Protein AF-A0A5B6UVY0-F1 (afdb_monomer_lite)

InterPro domains:
  IPR007206 Protein HGH1 C-terminal [PF04064] (28-74)
  IPR039717 Protein Hgh1 [PTHR13387] (1-74)

Sequence (75 aa):
MPLELGSALSIDREPVKDPEIRVQALEAIYLIALQEAGRRALWSVNGPRILQVGYEDEEDPKVLEAYEQIGSLIR

Radius of gyration: 13.6 Å; chains: 1; bounding box: 28×31×29 Å

Organism: NCBI:txid47621

Structure (mmCIF, N/CA/C/O backbone):
data_AF-A0A5B6UVY0-F1
#
_entry.id   AF-A0A5B6UVY0-F1
#
loop_
_atom_site.group_PDB
_atom_site.id
_atom_site.type_symbol
_atom_site.label_atom_id
_atom_site.label_alt_id
_atom_site.label_comp_id
_atom_site.label_asym_id
_atom_site.label_entity_id
_atom_site.label_seq_id
_atom_site.pdbx_PDB_ins_code
_atom_site.Cartn_x
_atom_site.Cartn_y
_atom_site.Cartn_z
_atom_site.occupancy
_atom_site.B_iso_or_equiv
_atom_site.auth_seq_id
_atom_site.auth_comp_id
_atom_site.auth_asym_id
_atom_site.auth_atom_id
_atom_site.pdbx_PDB_model_num
ATOM 1 N N . MET A 1 1 ? -13.774 -18.092 -2.583 1.00 62.50 1 MET A N 1
ATOM 2 C CA . MET A 1 1 ? -14.216 -17.675 -3.932 1.00 62.50 1 MET A CA 1
ATOM 3 C C . MET A 1 1 ? -14.646 -18.927 -4.697 1.00 62.50 1 MET A C 1
ATOM 5 O O . MET A 1 1 ? -13.982 -19.940 -4.502 1.00 62.50 1 MET A O 1
ATOM 9 N N . PRO A 1 2 ? -15.743 -18.915 -5.480 1.00 75.62 2 PRO A N 1
ATOM 10 C CA . PRO A 1 2 ? -16.137 -20.056 -6.315 1.00 75.62 2 PRO A CA 1
ATOM 11 C C . PRO A 1 2 ? -15.004 -20.482 -7.256 1.00 75.62 2 PRO A C 1
ATOM 13 O O . PRO A 1 2 ? -14.377 -19.622 -7.873 1.00 75.62 2 PRO A O 1
ATOM 16 N N . LEU A 1 3 ? -14.753 -21.789 -7.370 1.00 68.19 3 LEU A N 1
ATOM 17 C CA . LEU A 1 3 ? -13.664 -22.346 -8.191 1.00 68.19 3 LEU A CA 1
ATOM 18 C C . LEU A 1 3 ? -13.787 -21.947 -9.671 1.00 68.19 3 LEU A C 1
ATOM 20 O O . LEU A 1 3 ? -12.785 -21.651 -10.314 1.00 68.19 3 LEU A O 1
ATOM 24 N N . GLU A 1 4 ? -15.023 -21.825 -10.156 1.00 71.94 4 GLU A N 1
ATOM 25 C CA . GLU A 1 4 ? -15.373 -21.411 -11.521 1.00 71.94 4 GLU A CA 1
ATOM 26 C C . GLU A 1 4 ? -14.863 -20.006 -11.903 1.00 71.94 4 GLU A C 1
ATOM 28 O O . GLU A 1 4 ? -14.712 -19.699 -13.081 1.00 71.94 4 GLU A O 1
ATOM 33 N N . LEU A 1 5 ? -14.583 -19.134 -10.924 1.00 63.91 5 LEU A N 1
ATOM 34 C CA . LEU A 1 5 ? -14.066 -17.782 -11.180 1.00 63.91 5 LEU A CA 1
ATOM 35 C C . LEU A 1 5 ? -12.539 -17.735 -11.272 1.00 63.91 5 LEU A C 1
ATOM 37 O O . LEU A 1 5 ? -11.996 -16.760 -11.787 1.00 63.91 5 LEU A O 1
ATOM 41 N N . GLY A 1 6 ? -11.842 -18.763 -10.779 1.00 64.81 6 GLY A N 1
ATOM 42 C CA . GLY A 1 6 ? -10.380 -18.797 -10.782 1.00 64.81 6 GLY A CA 1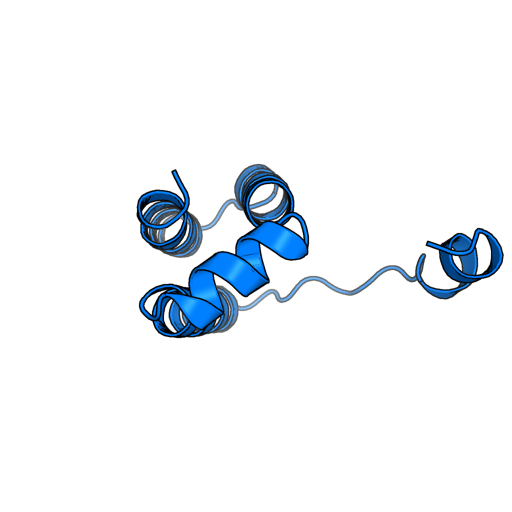
ATOM 43 C C . GLY A 1 6 ? -9.804 -18.759 -12.196 1.00 64.81 6 GLY A C 1
ATOM 44 O O . GLY A 1 6 ? -8.865 -18.015 -12.445 1.00 64.81 6 GLY A O 1
ATOM 45 N N . SER A 1 7 ? -10.409 -19.485 -13.140 1.00 63.97 7 SER A N 1
ATOM 46 C CA . SER A 1 7 ? -9.994 -19.497 -14.550 1.00 63.97 7 SER A CA 1
ATOM 47 C C . SER A 1 7 ? -10.411 -18.231 -15.303 1.00 63.97 7 SER A C 1
ATOM 49 O O . SER A 1 7 ? -9.616 -17.687 -16.063 1.00 63.97 7 SER A O 1
ATOM 51 N N . ALA A 1 8 ? -11.624 -17.721 -15.063 1.00 68.00 8 ALA A N 1
ATOM 52 C CA . ALA A 1 8 ? -12.139 -16.523 -15.731 1.00 68.00 8 ALA A CA 1
ATOM 53 C C . ALA A 1 8 ? -11.391 -15.235 -15.334 1.00 68.00 8 ALA A C 1
ATOM 55 O O . ALA A 1 8 ? -11.313 -14.297 -16.124 1.00 68.00 8 ALA A O 1
ATOM 56 N N . LEU A 1 9 ? -10.841 -15.184 -14.116 1.00 67.81 9 LEU A N 1
ATOM 57 C CA . LEU A 1 9 ? -10.062 -14.048 -13.612 1.00 67.81 9 LEU A CA 1
ATOM 58 C C . LEU A 1 9 ? -8.552 -14.194 -13.838 1.00 67.81 9 LEU A C 1
ATOM 60 O O . LEU A 1 9 ? -7.822 -13.232 -13.608 1.00 67.81 9 LEU A O 1
ATOM 64 N N . SER A 1 10 ? -8.089 -15.352 -14.316 1.00 69.75 10 SER A N 1
ATOM 65 C CA . SER A 1 10 ? -6.680 -15.634 -14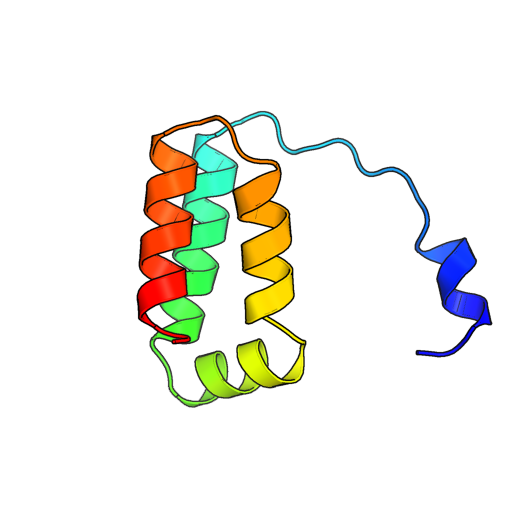.622 1.00 69.75 10 SER A CA 1
ATOM 66 C C . SER A 1 10 ? -6.259 -15.064 -15.982 1.00 69.75 10 SER A C 1
ATOM 68 O O . SER A 1 10 ? -5.583 -15.728 -16.767 1.00 69.75 10 SER A O 1
ATOM 70 N N . ILE A 1 11 ? -6.694 -13.840 -16.275 1.00 76.75 11 ILE A N 1
ATOM 71 C CA . ILE A 1 11 ? -6.227 -13.085 -17.434 1.00 76.75 11 ILE A CA 1
ATOM 72 C C . ILE A 1 11 ? -4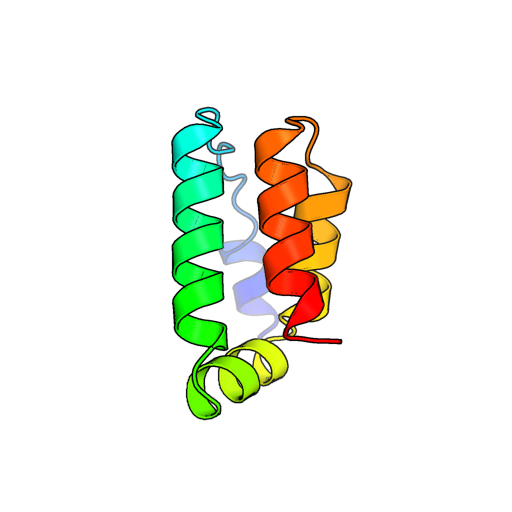.947 -12.349 -17.059 1.00 76.75 11 ILE A C 1
ATOM 74 O O . ILE A 1 11 ? -4.887 -11.693 -16.018 1.00 76.75 11 ILE A O 1
ATOM 78 N N . ASP A 1 12 ? -3.937 -12.455 -17.917 1.00 72.75 12 ASP A N 1
ATOM 79 C CA . ASP A 1 12 ? -2.740 -11.637 -17.784 1.00 72.75 12 ASP A CA 1
ATOM 80 C C . ASP A 1 12 ? -3.134 -10.171 -17.998 1.00 72.75 12 ASP A C 1
ATOM 82 O O . ASP A 1 12 ? -3.801 -9.828 -18.981 1.00 72.75 12 ASP A O 1
ATOM 86 N N . ARG A 1 13 ? -2.812 -9.318 -17.026 1.00 78.56 13 ARG A N 1
ATOM 87 C CA . ARG A 1 13 ? -3.119 -7.888 -17.086 1.00 78.56 13 ARG A CA 1
ATOM 88 C C . ARG A 1 13 ? -1.821 -7.160 -17.336 1.00 78.56 13 ARG A C 1
ATOM 90 O O . ARG A 1 13 ? -0.875 -7.324 -16.572 1.00 78.56 13 ARG A O 1
ATOM 97 N N . GLU A 1 14 ? -1.801 -6.330 -18.375 1.00 82.50 14 GLU A N 1
ATOM 98 C CA . GLU A 1 14 ? -0.624 -5.512 -18.640 1.00 82.50 14 GLU A CA 1
ATOM 99 C C . GLU A 1 14 ? -0.354 -4.608 -17.423 1.00 82.50 14 GLU A C 1
ATOM 101 O O . GLU A 1 14 ? -1.275 -3.925 -16.953 1.00 82.50 14 GLU A O 1
ATOM 106 N N . PRO A 1 15 ? 0.877 -4.613 -16.883 1.00 84.19 15 PRO A N 1
ATOM 107 C CA . PRO A 1 15 ? 1.215 -3.775 -15.748 1.00 84.19 15 PRO A CA 1
ATOM 108 C C . PRO A 1 15 ? 1.135 -2.299 -16.137 1.00 84.19 15 PRO A C 1
ATOM 110 O O . PRO A 1 15 ? 1.460 -1.903 -17.261 1.00 84.19 15 PRO A O 1
ATOM 113 N N . VAL A 1 16 ? 0.733 -1.461 -15.182 1.00 91.81 16 VAL A N 1
ATOM 114 C CA . VAL A 1 16 ? 0.759 -0.007 -15.358 1.00 91.81 16 VAL A CA 1
ATOM 115 C C . VAL A 1 16 ? 2.217 0.447 -15.343 1.00 91.81 16 VAL A C 1
ATOM 117 O O . VAL A 1 16 ? 2.875 0.392 -14.311 1.00 91.81 16 VAL A O 1
ATOM 120 N N . LYS A 1 17 ? 2.726 0.879 -16.500 1.00 92.75 17 LYS A N 1
ATOM 121 C CA . LYS A 1 17 ? 4.142 1.247 -16.679 1.00 92.75 17 LYS A CA 1
ATOM 122 C C . LYS A 1 17 ? 4.490 2.639 -16.153 1.00 92.75 17 LYS A C 1
ATOM 124 O O . LYS A 1 17 ? 5.660 2.912 -15.914 1.00 92.75 17 LYS A O 1
ATOM 129 N N . ASP A 1 18 ? 3.501 3.519 -16.015 1.00 96.50 18 ASP A N 1
ATOM 130 C CA . ASP A 1 18 ? 3.718 4.878 -15.520 1.00 96.50 18 ASP A CA 1
ATOM 131 C C . ASP A 1 18 ? 3.806 4.870 -13.981 1.00 96.50 18 ASP A C 1
ATOM 133 O O . ASP A 1 18 ? 2.802 4.575 -13.317 1.00 96.50 18 ASP A O 1
ATOM 137 N N . PRO A 1 19 ? 4.978 5.166 -13.389 1.00 96.25 19 PRO A N 1
ATOM 138 C CA . PRO A 1 19 ? 5.138 5.182 -11.940 1.00 96.25 19 PRO A CA 1
ATOM 139 C C . PRO A 1 19 ? 4.266 6.244 -11.268 1.00 96.25 19 PRO A C 1
ATOM 141 O O . PRO A 1 19 ? 3.787 6.006 -10.165 1.00 96.25 19 PRO A O 1
ATOM 144 N N . GLU A 1 20 ? 3.986 7.368 -11.929 1.00 97.75 20 GLU A N 1
ATOM 145 C CA . GLU A 1 20 ? 3.168 8.439 -11.359 1.00 97.75 20 GLU A CA 1
ATOM 146 C C . GLU A 1 20 ? 1.723 7.971 -11.146 1.00 97.75 20 GLU A C 1
ATOM 148 O O . GLU A 1 20 ? 1.132 8.199 -10.094 1.00 97.75 20 GLU A O 1
ATOM 153 N N . ILE A 1 21 ? 1.172 7.216 -12.102 1.00 97.25 21 ILE A N 1
ATOM 154 C CA . ILE A 1 21 ? -0.166 6.624 -11.966 1.00 97.25 21 ILE A CA 1
ATOM 155 C C . ILE A 1 21 ? -0.192 5.608 -10.816 1.00 97.25 21 ILE A C 1
ATOM 157 O O . ILE A 1 21 ? -1.169 5.549 -10.067 1.00 97.25 21 ILE A O 1
ATOM 161 N N . ARG A 1 22 ? 0.872 4.810 -10.653 1.00 96.62 22 ARG A N 1
ATOM 162 C CA . ARG A 1 22 ? 0.975 3.843 -9.548 1.00 96.62 22 ARG A CA 1
ATOM 163 C C . ARG A 1 22 ? 1.049 4.544 -8.190 1.00 96.62 22 ARG A C 1
ATOM 165 O O . ARG A 1 22 ? 0.326 4.140 -7.282 1.00 96.62 22 ARG A O 1
ATOM 172 N N . VAL A 1 23 ? 1.832 5.620 -8.070 1.00 98.25 23 VAL A N 1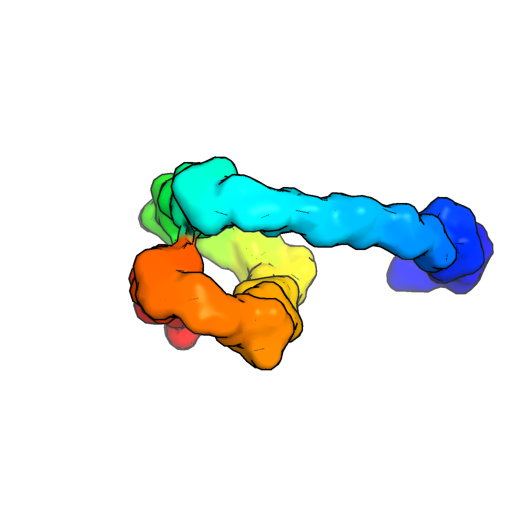
ATOM 173 C CA . VAL A 1 23 ? 1.864 6.469 -6.866 1.00 98.25 23 VAL A CA 1
ATOM 174 C C . VAL A 1 23 ? 0.474 7.025 -6.569 1.00 98.25 23 VAL A C 1
ATOM 176 O O . VAL A 1 23 ? -0.039 6.812 -5.476 1.00 98.25 23 VAL A O 1
ATOM 179 N N . GLN A 1 24 ? -0.191 7.645 -7.544 1.00 98.19 24 GLN A N 1
ATOM 180 C CA . GLN A 1 24 ? -1.524 8.229 -7.352 1.00 98.19 24 GLN A CA 1
ATOM 181 C C . GLN A 1 24 ? -2.576 7.185 -6.947 1.00 98.19 24 GLN A C 1
ATOM 183 O O . GLN A 1 24 ? -3.463 7.461 -6.135 1.00 98.19 24 GLN A O 1
ATOM 188 N N . ALA A 1 25 ? -2.481 5.961 -7.475 1.00 96.88 25 ALA A N 1
ATOM 189 C CA . ALA A 1 25 ? -3.345 4.860 -7.063 1.00 96.88 25 ALA A CA 1
ATOM 190 C C . ALA A 1 25 ? -3.114 4.477 -5.591 1.00 96.88 25 ALA A C 1
ATOM 192 O O . ALA A 1 25 ? -4.075 4.280 -4.842 1.00 96.88 25 ALA A O 1
ATOM 193 N N . LEU A 1 26 ? -1.853 4.410 -5.163 1.00 97.44 26 LEU A N 1
ATOM 194 C CA . LEU A 1 26 ? -1.480 4.151 -3.774 1.00 97.44 26 LEU A CA 1
ATOM 195 C C . LEU A 1 26 ? -1.927 5.298 -2.853 1.00 97.44 26 LEU A C 1
ATOM 197 O O . LEU A 1 26 ? -2.543 5.045 -1.820 1.00 97.44 26 LEU A O 1
ATOM 201 N N . GLU A 1 27 ? -1.751 6.554 -3.253 1.00 97.75 27 GLU A N 1
ATOM 202 C CA . GLU A 1 27 ? -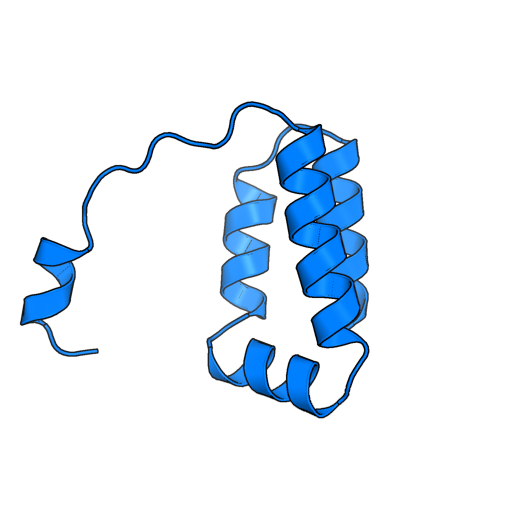2.254 7.717 -2.513 1.00 97.75 27 GLU A CA 1
ATOM 203 C C . GLU A 1 27 ? -3.782 7.689 -2.357 1.00 97.75 27 GLU A C 1
ATOM 205 O O . GLU A 1 27 ? -4.310 7.966 -1.278 1.00 97.75 27 GLU A O 1
ATOM 210 N N . ALA A 1 28 ? -4.522 7.286 -3.391 1.00 97.81 28 ALA A N 1
ATOM 211 C CA . ALA A 1 28 ? -5.969 7.121 -3.287 1.00 97.81 28 ALA A CA 1
ATOM 212 C C . ALA A 1 28 ? -6.347 6.044 -2.253 1.00 97.81 28 ALA A C 1
ATOM 214 O O . ALA A 1 28 ? -7.245 6.253 -1.430 1.00 97.81 28 ALA A O 1
ATOM 215 N N . ILE A 1 29 ? -5.638 4.910 -2.245 1.00 96.12 29 ILE A N 1
ATOM 216 C CA . ILE A 1 29 ? -5.827 3.846 -1.246 1.00 96.12 29 ILE A CA 1
ATOM 217 C C . ILE A 1 29 ? -5.462 4.349 0.157 1.00 96.12 29 ILE A C 1
ATOM 219 O O . ILE A 1 29 ? -6.201 4.081 1.107 1.00 96.12 29 ILE A O 1
ATOM 223 N N . TYR A 1 30 ? -4.376 5.111 0.292 1.00 96.56 30 TYR A N 1
ATOM 224 C CA . TYR A 1 30 ? -3.966 5.748 1.542 1.00 96.56 30 TYR A CA 1
ATOM 225 C C . TYR A 1 30 ? -5.089 6.627 2.103 1.00 96.56 30 TYR A C 1
ATOM 227 O O . TYR A 1 30 ? -5.506 6.448 3.249 1.00 96.56 30 TYR A O 1
ATOM 235 N N . LEU A 1 31 ? -5.645 7.522 1.280 1.00 97.44 31 LEU A N 1
ATOM 236 C CA . LEU A 1 31 ? -6.732 8.420 1.677 1.00 97.44 31 LEU A CA 1
ATOM 237 C C . LEU A 1 31 ? -7.989 7.657 2.118 1.00 97.44 31 LEU A C 1
ATOM 239 O O . LEU A 1 31 ? -8.635 8.046 3.093 1.00 97.44 31 LEU A O 1
ATOM 243 N N . ILE A 1 32 ? -8.317 6.545 1.453 1.00 95.38 32 ILE A N 1
ATOM 244 C CA . ILE A 1 32 ? -9.408 5.654 1.875 1.00 95.38 32 ILE A CA 1
ATOM 245 C C . ILE A 1 32 ? -9.085 5.021 3.239 1.00 95.38 32 ILE A C 1
ATOM 247 O O . ILE A 1 32 ? -9.934 5.009 4.133 1.00 95.38 32 ILE A O 1
ATOM 251 N N . ALA A 1 33 ? -7.861 4.524 3.426 1.00 96.06 33 ALA A N 1
ATOM 252 C CA . ALA A 1 33 ? -7.415 3.851 4.646 1.00 96.06 33 ALA A CA 1
ATOM 253 C C . ALA A 1 33 ? -7.262 4.788 5.862 1.00 96.06 33 ALA A C 1
ATOM 255 O O . ALA A 1 33 ? -7.264 4.317 7.008 1.00 96.06 33 ALA A O 1
ATOM 256 N N . LEU A 1 34 ? -7.178 6.107 5.654 1.00 96.50 34 LEU A N 1
ATOM 257 C CA . LEU A 1 34 ? -7.217 7.085 6.746 1.00 96.50 34 LEU A CA 1
ATOM 258 C C . LEU A 1 34 ? -8.522 6.994 7.545 1.00 96.50 34 LEU A C 1
ATOM 260 O O . LEU A 1 34 ? -8.497 7.146 8.766 1.00 96.50 34 LEU A O 1
ATOM 264 N N . GLN A 1 35 ? -9.642 6.692 6.885 1.00 96.19 35 GLN A N 1
ATOM 265 C CA . GLN A 1 35 ? -10.936 6.520 7.541 1.00 96.19 35 GLN A CA 1
ATOM 266 C C . GLN A 1 35 ? -11.054 5.117 8.152 1.00 96.19 35 GLN A C 1
ATOM 268 O O . GLN A 1 35 ? -10.710 4.122 7.516 1.00 96.19 35 GLN A O 1
ATOM 273 N N . GLU A 1 36 ? -11.616 5.002 9.361 1.00 95.56 36 GLU A N 1
ATOM 274 C CA . GLU A 1 36 ? -11.737 3.712 10.064 1.00 95.56 36 GLU A CA 1
ATOM 275 C C . GLU A 1 36 ? -12.500 2.662 9.239 1.00 95.56 36 GLU A C 1
ATOM 277 O O . GLU A 1 36 ? -12.093 1.502 9.152 1.00 95.56 36 GLU A O 1
ATOM 282 N N . ALA A 1 37 ? -13.596 3.063 8.588 1.00 96.94 37 ALA A N 1
ATOM 283 C CA . ALA A 1 37 ? -14.368 2.173 7.724 1.00 96.94 37 ALA A CA 1
ATOM 284 C C . ALA A 1 37 ? -13.555 1.700 6.506 1.00 96.94 37 ALA A C 1
ATOM 286 O O . ALA A 1 37 ? -13.597 0.515 6.177 1.00 96.94 37 ALA A O 1
ATOM 287 N N . GLY A 1 38 ? -12.784 2.594 5.879 1.00 95.75 38 GLY A N 1
ATOM 288 C CA . GLY A 1 38 ? -11.927 2.254 4.744 1.00 95.75 38 GLY A CA 1
ATOM 289 C C . GLY A 1 38 ? -10.802 1.304 5.143 1.00 95.75 38 GLY A C 1
ATOM 290 O O . GLY A 1 38 ? -10.561 0.309 4.464 1.00 95.75 38 GLY A O 1
ATOM 291 N N . ARG A 1 39 ? -10.192 1.524 6.311 1.00 95.00 39 ARG A N 1
ATOM 292 C CA . ARG A 1 39 ? -9.168 0.630 6.863 1.00 95.00 39 ARG A CA 1
ATOM 293 C C . ARG A 1 39 ? -9.706 -0.765 7.163 1.00 95.00 39 ARG A C 1
ATOM 295 O O . ARG A 1 39 ? -9.086 -1.756 6.786 1.00 95.00 39 ARG A O 1
ATOM 302 N N . ARG A 1 40 ? -10.876 -0.857 7.807 1.00 95.31 40 ARG A N 1
ATOM 303 C CA . ARG A 1 40 ? -11.540 -2.145 8.075 1.00 95.31 40 ARG A CA 1
ATOM 304 C C . ARG A 1 40 ? -11.917 -2.865 6.782 1.00 95.31 40 ARG A C 1
ATOM 306 O O . ARG A 1 40 ? -11.718 -4.074 6.687 1.00 95.31 40 ARG A O 1
ATOM 313 N N . ALA A 1 41 ? -12.417 -2.133 5.786 1.00 95.62 41 ALA A N 1
ATOM 314 C CA . ALA A 1 41 ? -12.726 -2.695 4.477 1.00 95.62 41 ALA A CA 1
ATOM 315 C C . ALA A 1 41 ? -11.465 -3.256 3.801 1.00 95.62 41 ALA A C 1
ATOM 317 O O . ALA A 1 41 ? -11.476 -4.408 3.370 1.00 95.62 41 ALA A O 1
ATOM 318 N N . LEU A 1 42 ? -10.364 -2.499 3.795 1.00 94.19 42 LEU A N 1
ATOM 319 C CA . LEU A 1 42 ? -9.086 -2.936 3.231 1.00 94.19 42 LEU A CA 1
ATOM 320 C C . LEU A 1 42 ? -8.570 -4.216 3.911 1.00 94.19 42 LEU A C 1
ATOM 322 O O . LEU A 1 42 ? -8.181 -5.163 3.233 1.00 94.19 42 LEU A O 1
ATOM 326 N N . TRP A 1 43 ? -8.659 -4.306 5.240 1.00 93.75 43 TRP A N 1
ATOM 327 C CA . TRP A 1 43 ? -8.340 -5.534 5.979 1.00 93.75 43 TRP A CA 1
ATOM 328 C C . TRP A 1 43 ? -9.228 -6.723 5.593 1.00 93.75 43 TRP A C 1
ATOM 330 O O . TRP A 1 43 ? -8.725 -7.830 5.400 1.00 93.75 43 TRP A O 1
ATOM 340 N N . SER A 1 44 ? -10.536 -6.506 5.431 1.00 93.56 44 SER A N 1
ATOM 341 C CA . SER A 1 44 ? -11.493 -7.574 5.104 1.00 93.56 44 SER A CA 1
ATOM 342 C C . SER A 1 44 ? -11.261 -8.228 3.737 1.00 93.56 44 SER A C 1
ATOM 344 O O . SER A 1 44 ? -11.667 -9.370 3.529 1.00 93.56 44 SER A O 1
ATOM 346 N N . VAL A 1 45 ? -10.575 -7.531 2.825 1.00 92.94 45 VAL A N 1
ATOM 347 C CA . VAL A 1 45 ? -10.227 -8.027 1.484 1.00 92.94 45 VAL A CA 1
ATOM 348 C C . VAL A 1 45 ? -8.771 -8.486 1.373 1.00 92.94 45 VAL A C 1
ATOM 350 O O . VAL A 1 45 ? -8.250 -8.610 0.270 1.00 92.94 45 VAL A O 1
ATOM 353 N N . ASN A 1 46 ? -8.114 -8.767 2.504 1.00 93.06 46 ASN A N 1
ATOM 354 C CA . ASN A 1 46 ? -6.709 -9.179 2.560 1.00 93.06 46 ASN A CA 1
ATOM 355 C C . ASN A 1 46 ? -5.730 -8.094 2.064 1.00 93.06 46 ASN A C 1
ATOM 357 O O . ASN A 1 46 ? -4.703 -8.390 1.452 1.00 93.06 46 ASN A O 1
ATOM 361 N N . GLY A 1 47 ? -6.047 -6.828 2.352 1.00 93.38 47 GLY A N 1
ATOM 362 C CA . GLY A 1 47 ? -5.246 -5.655 2.005 1.00 93.38 47 GLY A CA 1
ATOM 363 C C . GLY A 1 47 ? -3.752 -5.771 2.322 1.00 93.38 47 GLY A C 1
ATOM 364 O O . GLY A 1 47 ? -2.959 -5.477 1.431 1.00 93.38 47 GLY A O 1
ATOM 365 N N . PRO A 1 48 ? -3.333 -6.267 3.506 1.00 93.38 48 PRO A N 1
ATOM 366 C CA . PRO A 1 48 ? -1.913 -6.475 3.790 1.00 93.38 48 PRO A CA 1
ATOM 367 C C . PRO A 1 48 ? -1.213 -7.367 2.762 1.00 93.38 48 PRO A C 1
ATOM 369 O O . PRO A 1 48 ? -0.121 -7.037 2.310 1.00 93.38 48 PRO A O 1
ATOM 372 N N . ARG A 1 49 ? -1.850 -8.466 2.329 1.00 94.12 49 ARG A N 1
ATOM 373 C CA . ARG A 1 49 ? -1.271 -9.347 1.307 1.00 94.12 49 ARG A CA 1
ATOM 374 C C . ARG A 1 49 ? -1.256 -8.689 -0.070 1.00 94.12 49 ARG A C 1
ATOM 376 O O . ARG A 1 49 ? -0.299 -8.894 -0.805 1.00 94.12 49 ARG A O 1
ATOM 383 N N . ILE A 1 50 ? -2.290 -7.918 -0.414 1.00 92.62 50 ILE A N 1
ATOM 384 C CA . ILE A 1 50 ? -2.345 -7.171 -1.682 1.00 92.62 50 ILE A CA 1
ATOM 385 C C . ILE A 1 50 ? -1.176 -6.183 -1.762 1.00 92.62 50 ILE A C 1
ATOM 387 O O . ILE A 1 50 ? -0.466 -6.172 -2.764 1.00 92.62 50 ILE A O 1
ATOM 391 N N . LEU A 1 51 ? -0.943 -5.405 -0.700 1.00 94.75 51 LEU A N 1
ATOM 392 C CA . LEU A 1 51 ? 0.174 -4.459 -0.654 1.00 94.75 51 LEU A CA 1
ATOM 393 C C . LEU A 1 51 ? 1.527 -5.169 -0.635 1.00 94.75 51 LEU A C 1
ATOM 395 O O . LEU A 1 51 ? 2.442 -4.714 -1.305 1.00 94.75 51 LEU A O 1
ATOM 399 N N . GLN A 1 52 ? 1.649 -6.288 0.084 1.00 94.81 52 GLN A N 1
ATOM 400 C CA . GLN A 1 52 ? 2.887 -7.066 0.110 1.00 94.81 52 GLN A CA 1
ATOM 401 C C . GLN A 1 52 ? 3.282 -7.549 -1.290 1.00 94.81 52 GLN A C 1
ATOM 403 O O . GLN A 1 52 ? 4.419 -7.346 -1.690 1.00 94.81 52 GLN A O 1
ATOM 408 N N . VAL A 1 53 ? 2.355 -8.168 -2.030 1.00 93.81 53 VAL A N 1
ATOM 409 C CA . VAL A 1 53 ? 2.637 -8.656 -3.391 1.00 93.81 53 VAL A CA 1
ATOM 410 C C . VAL A 1 53 ? 3.025 -7.492 -4.300 1.00 93.81 53 VAL A C 1
ATOM 412 O O . VAL A 1 53 ? 4.021 -7.573 -5.003 1.00 93.81 53 VAL A O 1
ATOM 415 N N . GLY A 1 54 ? 2.281 -6.383 -4.233 1.00 93.25 54 GLY A N 1
ATOM 416 C CA . GLY A 1 54 ? 2.595 -5.196 -5.023 1.00 93.25 54 GLY A CA 1
ATOM 417 C C . GLY A 1 54 ? 3.954 -4.569 -4.695 1.00 93.25 54 GLY A C 1
ATOM 418 O O . GLY A 1 54 ? 4.621 -4.091 -5.602 1.00 93.25 54 GLY A O 1
ATOM 419 N N . TYR A 1 55 ? 4.373 -4.589 -3.427 1.00 96.06 55 TYR A N 1
ATOM 420 C CA . TYR A 1 55 ? 5.683 -4.097 -2.992 1.00 96.06 55 TYR A CA 1
ATOM 421 C C . TYR A 1 55 ? 6.827 -5.019 -3.432 1.00 96.06 55 TYR A C 1
ATOM 423 O O . TYR A 1 55 ? 7.870 -4.534 -3.849 1.00 96.06 55 TYR A O 1
ATOM 431 N N . GLU A 1 56 ? 6.638 -6.341 -3.341 1.00 95.81 56 GLU A N 1
ATOM 432 C CA . GLU A 1 56 ? 7.637 -7.343 -3.750 1.00 95.81 56 GLU A CA 1
ATOM 433 C C . GLU A 1 56 ? 7.966 -7.260 -5.253 1.00 95.81 56 GLU A C 1
ATOM 435 O O . GLU A 1 56 ? 9.109 -7.516 -5.631 1.00 95.81 56 GLU A O 1
ATOM 440 N N . ASP A 1 57 ? 6.995 -6.865 -6.082 1.00 92.75 57 ASP A N 1
ATOM 441 C CA . ASP A 1 57 ? 7.139 -6.727 -7.538 1.00 92.75 57 ASP A CA 1
ATOM 442 C C . ASP A 1 57 ? 7.540 -5.301 -7.994 1.00 92.75 57 ASP A C 1
ATOM 444 O O . ASP A 1 57 ? 7.671 -5.053 -9.195 1.00 92.75 57 ASP A O 1
ATOM 448 N N . GLU A 1 58 ? 7.700 -4.338 -7.077 1.00 96.00 58 GLU A N 1
ATOM 449 C CA . GLU A 1 58 ? 7.978 -2.937 -7.416 1.00 96.00 58 GLU A CA 1
ATOM 450 C C . GLU A 1 58 ? 9.476 -2.599 -7.393 1.00 96.00 58 GLU A C 1
ATOM 452 O O . GLU A 1 58 ? 10.210 -2.959 -6.476 1.00 96.00 58 GLU A O 1
ATOM 457 N N . GLU A 1 59 ? 9.920 -1.825 -8.385 1.00 95.62 59 GLU A N 1
ATOM 458 C CA . GLU A 1 59 ? 11.317 -1.397 -8.529 1.00 95.62 59 GLU A CA 1
ATOM 459 C C . GLU A 1 59 ? 11.483 0.129 -8.448 1.00 95.62 59 GLU A C 1
ATOM 461 O O . GLU A 1 59 ? 12.582 0.616 -8.173 1.00 95.62 59 GLU A O 1
ATOM 466 N N . ASP A 1 60 ? 10.418 0.905 -8.686 1.00 97.88 60 ASP A N 1
ATOM 467 C CA . ASP A 1 60 ? 10.484 2.364 -8.653 1.00 97.88 60 ASP A CA 1
ATOM 468 C C . ASP A 1 60 ? 10.524 2.881 -7.199 1.00 97.88 60 ASP A C 1
ATOM 470 O O . ASP A 1 60 ? 9.575 2.660 -6.437 1.00 97.88 60 ASP A O 1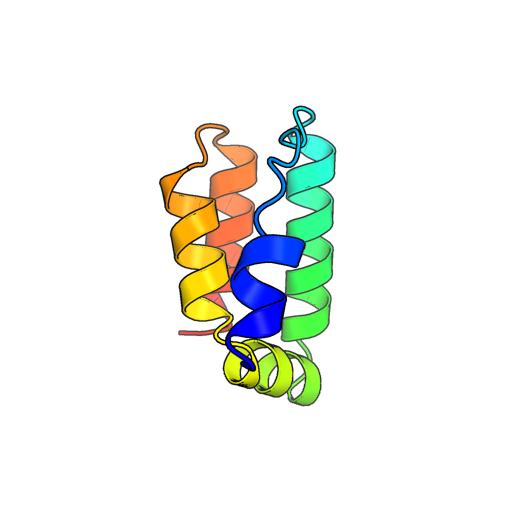
ATOM 474 N N . PRO A 1 61 ? 11.572 3.629 -6.799 1.00 97.69 61 PRO A N 1
ATOM 475 C CA . PRO A 1 61 ? 11.727 4.092 -5.421 1.00 97.69 61 PRO A CA 1
ATOM 476 C C . PRO A 1 61 ? 10.570 4.951 -4.901 1.00 97.69 61 PRO A C 1
ATOM 478 O O . PRO A 1 61 ? 10.256 4.890 -3.715 1.00 97.69 61 PRO A O 1
ATOM 481 N N . LYS A 1 62 ? 9.926 5.750 -5.761 1.00 97.12 62 LYS A N 1
ATOM 482 C CA . LYS A 1 62 ? 8.802 6.598 -5.338 1.00 97.12 62 LYS A CA 1
ATOM 483 C C . LYS A 1 62 ? 7.554 5.769 -5.080 1.00 97.12 62 LYS A C 1
ATOM 485 O O . LYS A 1 62 ? 6.793 6.056 -4.160 1.00 97.12 62 LYS A O 1
ATOM 490 N N . VAL A 1 63 ? 7.342 4.738 -5.893 1.00 98.00 63 VAL A N 1
ATOM 491 C CA . VAL A 1 63 ? 6.207 3.832 -5.713 1.00 98.00 63 VAL A CA 1
ATOM 492 C C . VAL A 1 63 ? 6.400 2.998 -4.442 1.00 98.00 63 VAL A C 1
ATOM 494 O O . VAL A 1 63 ? 5.453 2.843 -3.671 1.00 98.00 63 VAL A O 1
ATOM 497 N N . LEU A 1 64 ? 7.628 2.544 -4.165 1.00 98.12 64 LEU A N 1
ATOM 498 C CA . LEU A 1 64 ? 7.972 1.864 -2.910 1.00 98.12 64 LEU A CA 1
ATOM 499 C C . LEU A 1 64 ? 7.668 2.732 -1.680 1.00 98.12 64 LEU A C 1
ATOM 501 O O . LEU A 1 64 ? 7.041 2.250 -0.737 1.00 98.12 64 LEU A O 1
ATOM 505 N N . GLU A 1 65 ? 8.026 4.018 -1.706 1.00 97.81 65 GLU A N 1
ATOM 506 C CA . GLU A 1 65 ? 7.695 4.949 -0.619 1.00 97.81 65 GLU A CA 1
ATOM 507 C C . GLU A 1 65 ? 6.174 5.051 -0.400 1.00 97.81 65 GLU A C 1
ATOM 509 O O . GLU A 1 65 ? 5.695 4.989 0.735 1.00 97.81 65 GLU A O 1
ATOM 514 N N . ALA A 1 66 ? 5.386 5.140 -1.476 1.00 97.75 66 ALA A N 1
ATOM 515 C CA . ALA A 1 66 ? 3.927 5.192 -1.379 1.00 97.75 66 ALA A CA 1
ATOM 516 C C . ALA A 1 66 ? 3.331 3.901 -0.776 1.00 97.75 66 ALA A C 1
ATOM 518 O O . ALA A 1 66 ? 2.402 3.962 0.038 1.00 97.75 66 ALA A O 1
ATOM 519 N N . TYR A 1 67 ? 3.887 2.729 -1.100 1.00 97.56 67 TYR A N 1
ATOM 520 C CA . TYR A 1 67 ? 3.511 1.471 -0.448 1.00 97.56 67 TYR A CA 1
ATOM 521 C C . TYR A 1 67 ? 3.813 1.486 1.055 1.00 97.56 67 TYR A C 1
ATOM 523 O O . TYR A 1 67 ? 2.967 1.074 1.854 1.00 97.56 67 TYR A O 1
ATOM 531 N N . GLU A 1 68 ? 4.988 1.976 1.456 1.00 96.38 68 GLU A N 1
ATOM 532 C CA . GLU A 1 68 ? 5.389 2.073 2.865 1.00 96.38 68 GLU A CA 1
ATOM 533 C C . GLU A 1 68 ? 4.457 2.995 3.658 1.00 96.38 68 GLU A C 1
ATOM 535 O O . GLU A 1 68 ? 4.049 2.661 4.778 1.00 96.38 68 GLU A O 1
ATOM 540 N N . GLN A 1 69 ? 4.045 4.116 3.058 1.00 96.06 69 GLN A N 1
ATOM 541 C CA . GLN A 1 69 ? 3.091 5.044 3.664 1.00 96.06 69 GLN A CA 1
ATOM 542 C C . GLN A 1 69 ? 1.752 4.363 3.972 1.00 96.06 69 GLN A C 1
ATOM 544 O O . GLN A 1 69 ? 1.265 4.463 5.102 1.00 96.06 69 GLN A O 1
ATOM 549 N N . ILE A 1 70 ? 1.169 3.612 3.031 1.00 94.62 70 ILE A N 1
ATOM 550 C CA . ILE A 1 70 ? -0.070 2.859 3.299 1.00 94.62 70 ILE A CA 1
ATOM 551 C C . ILE A 1 70 ? 0.180 1.742 4.313 1.00 94.62 70 ILE A C 1
ATOM 553 O O . ILE A 1 70 ? -0.623 1.560 5.231 1.00 94.62 70 ILE A O 1
ATOM 557 N N . GLY A 1 71 ? 1.293 1.016 4.179 1.00 92.62 71 GLY A N 1
ATOM 558 C CA . GLY A 1 71 ? 1.686 -0.058 5.090 1.00 92.62 71 GLY A CA 1
ATOM 559 C C . GLY A 1 71 ? 1.737 0.399 6.549 1.00 92.62 71 GLY A C 1
ATOM 560 O O . GLY A 1 71 ? 1.327 -0.343 7.442 1.00 92.62 71 GLY A O 1
ATOM 561 N N . SER A 1 72 ? 2.135 1.652 6.796 1.00 92.00 72 SER A N 1
ATOM 562 C CA . SER A 1 72 ? 2.141 2.254 8.135 1.00 92.00 72 SER A CA 1
ATOM 563 C C . SER A 1 72 ? 0.750 2.361 8.781 1.00 92.00 72 SER A C 1
ATOM 565 O O . SER A 1 72 ? 0.642 2.337 10.007 1.00 92.00 72 SER A O 1
ATOM 567 N N . LEU A 1 73 ? -0.324 2.442 7.983 1.00 90.00 73 LEU A N 1
ATOM 568 C CA . LEU A 1 73 ? -1.698 2.569 8.477 1.00 90.00 73 LEU A CA 1
ATOM 569 C C . LEU A 1 73 ? -2.347 1.227 8.816 1.00 90.00 73 LEU A C 1
ATOM 571 O O . LEU A 1 73 ? -3.303 1.200 9.596 1.00 90.00 73 LEU A O 1
ATOM 575 N N . ILE A 1 74 ? -1.877 0.142 8.200 1.00 81.06 74 ILE A N 1
ATOM 576 C CA . ILE A 1 74 ? -2.486 -1.191 8.291 1.00 81.06 74 ILE A CA 1
ATOM 577 C C . ILE A 1 74 ? -1.610 -2.206 9.034 1.00 81.06 74 ILE A C 1
ATOM 579 O O . ILE A 1 74 ? -1.816 -3.405 8.871 1.00 81.06 74 ILE A O 1
ATOM 583 N N . ARG A 1 75 ? -0.643 -1.734 9.824 1.00 65.56 75 ARG A N 1
ATOM 584 C CA . ARG A 1 75 ? 0.183 -2.575 10.696 1.00 65.56 75 ARG A CA 1
ATOM 585 C C . ARG A 1 75 ? -0.557 -3.016 11.956 1.00 65.56 75 ARG A C 1
ATOM 587 O O . ARG A 1 75 ? -1.386 -2.226 12.461 1.00 65.56 75 ARG A O 1
#

Secondary structure (DSSP, 8-state):
--THHHHHT---------HHHHHHHHHHHHHHHHSHHHHHHHHHTTHHHHHHHHHHT---HHHHHHHHHHHHH--

pLDDT: mean 90.12, std 10.66, range [62.5, 98.25]

Foldseek 3Di:
DPPVVVVVVPDDDDDDPDLVVLLVVLVVLQVLLVDPVSVVVCVVVVVVVVLVVVLVPDDDPSSNVSSVSSVVSND